Protein AF-A0A445HR52-F1 (afdb_monomer)

Structure (mmCIF, N/CA/C/O backbone):
data_AF-A0A445HR52-F1
#
_entry.id   AF-A0A445HR52-F1
#
loop_
_atom_site.group_PDB
_atom_site.id
_atom_site.type_symbol
_atom_site.label_atom_id
_atom_site.label_alt_id
_atom_site.label_comp_id
_atom_site.label_asym_id
_atom_site.label_entity_id
_atom_site.label_seq_id
_atom_site.pdbx_PDB_ins_code
_atom_site.Cartn_x
_atom_site.Cartn_y
_atom_site.Cartn_z
_atom_site.occupancy
_atom_site.B_iso_or_equiv
_atom_site.auth_seq_id
_atom_site.auth_comp_id
_atom_site.auth_asym_id
_atom_site.auth_atom_id
_atom_site.pdbx_PDB_model_num
ATOM 1 N N . MET A 1 1 ? -10.459 2.750 -1.504 1.00 90.31 1 MET A N 1
ATOM 2 C CA . MET A 1 1 ? -9.236 3.570 -1.339 1.00 90.31 1 MET A CA 1
ATOM 3 C C . MET A 1 1 ? -9.071 4.484 -2.545 1.00 90.31 1 MET A C 1
ATOM 5 O O . MET A 1 1 ? -9.441 4.071 -3.641 1.00 90.31 1 MET A O 1
ATOM 9 N N . THR A 1 2 ? -8.551 5.699 -2.363 1.00 93.69 2 THR A N 1
ATOM 10 C CA . THR A 1 2 ? -8.278 6.631 -3.473 1.00 93.69 2 THR A CA 1
ATOM 11 C C . THR A 1 2 ? -6.877 7.228 -3.376 1.00 93.69 2 THR A C 1
ATOM 13 O O . THR A 1 2 ? -6.380 7.451 -2.273 1.00 93.69 2 THR A O 1
ATOM 16 N N . ILE A 1 3 ? -6.266 7.528 -4.521 1.00 93.06 3 ILE A N 1
ATOM 17 C CA . ILE A 1 3 ? -4.991 8.251 -4.631 1.00 93.06 3 ILE A CA 1
ATOM 18 C C . ILE A 1 3 ? -5.232 9.469 -5.513 1.00 93.06 3 ILE A C 1
ATOM 20 O O . ILE A 1 3 ? -5.566 9.332 -6.689 1.00 93.06 3 ILE A O 1
ATOM 24 N N . GLY A 1 4 ? -5.143 10.671 -4.944 1.00 87.88 4 GLY A N 1
ATOM 25 C CA . GLY A 1 4 ? -5.610 11.876 -5.631 1.00 87.88 4 GLY A CA 1
ATOM 26 C C . GLY A 1 4 ? -7.066 11.721 -6.097 1.00 87.88 4 GLY A C 1
ATOM 27 O O . GLY A 1 4 ? -7.970 11.552 -5.278 1.00 87.88 4 GLY A O 1
ATOM 28 N N . ARG A 1 5 ? -7.294 11.757 -7.417 1.00 87.12 5 ARG A N 1
ATOM 29 C CA . ARG A 1 5 ? -8.619 11.551 -8.044 1.00 87.12 5 ARG A CA 1
ATOM 30 C C . ARG A 1 5 ? -8.875 10.106 -8.485 1.00 87.12 5 ARG A C 1
ATOM 32 O O . ARG A 1 5 ? -9.992 9.789 -8.886 1.00 87.12 5 ARG A O 1
ATOM 39 N N . LEU A 1 6 ? -7.862 9.244 -8.425 1.00 90.50 6 LEU A N 1
ATOM 40 C CA . LEU A 1 6 ? -7.953 7.858 -8.856 1.00 90.50 6 LEU A CA 1
ATOM 41 C C . LEU A 1 6 ? -8.636 7.011 -7.780 1.00 90.50 6 LEU A C 1
ATOM 43 O O . LEU A 1 6 ? -8.176 6.943 -6.637 1.00 90.50 6 LEU A O 1
ATOM 47 N N . SER A 1 7 ? -9.724 6.337 -8.153 1.00 91.25 7 SER A N 1
ATOM 48 C CA . SER A 1 7 ? -10.346 5.315 -7.315 1.00 91.25 7 SER A CA 1
ATOM 49 C C . SER A 1 7 ? -9.648 3.981 -7.535 1.00 91.25 7 SER A C 1
ATOM 51 O O . SER A 1 7 ? -9.816 3.364 -8.579 1.00 91.25 7 SER A O 1
ATOM 53 N N . VAL A 1 8 ? -8.897 3.533 -6.531 1.00 89.12 8 VAL A N 1
ATOM 54 C CA . VAL A 1 8 ? -8.112 2.290 -6.589 1.00 89.12 8 VAL A CA 1
ATOM 55 C C . VAL A 1 8 ? -8.937 1.074 -6.147 1.00 89.12 8 VAL A C 1
ATOM 57 O O . VAL A 1 8 ? -8.639 -0.058 -6.496 1.00 89.12 8 VAL A O 1
ATOM 60 N N . GLY A 1 9 ? -10.004 1.289 -5.371 1.00 87.25 9 GLY A N 1
ATOM 61 C CA . GLY A 1 9 ? -10.816 0.190 -4.846 1.00 87.25 9 GLY A CA 1
ATOM 62 C C . GLY A 1 9 ? -10.118 -0.511 -3.679 1.00 87.25 9 GLY A C 1
ATOM 63 O O . GLY A 1 9 ? -10.215 -0.008 -2.550 1.00 87.25 9 GLY A O 1
ATOM 64 N N . LYS A 1 10 ? -9.436 -1.632 -3.955 1.00 88.00 10 LYS A N 1
ATOM 65 C CA . LYS A 1 10 ? -8.789 -2.527 -2.974 1.00 88.00 10 LYS A CA 1
ATOM 66 C C . LYS A 1 10 ? -7.254 -2.442 -3.036 1.00 88.00 10 LYS A C 1
ATOM 68 O O . LYS A 1 10 ? -6.684 -1.835 -3.936 1.00 88.00 10 LYS A O 1
ATOM 73 N N . ALA A 1 11 ? -6.595 -3.039 -2.047 1.00 91.12 11 ALA A N 1
ATOM 74 C CA . ALA A 1 11 ? -5.143 -3.194 -1.973 1.00 91.12 11 ALA A CA 1
ATOM 75 C C . ALA A 1 11 ? -4.796 -4.519 -1.291 1.00 91.12 11 ALA A C 1
ATOM 77 O O . ALA A 1 11 ? -5.555 -4.987 -0.438 1.00 91.12 11 ALA A O 1
ATOM 78 N N . PHE A 1 12 ? -3.648 -5.095 -1.634 1.00 90.69 12 PHE A N 1
ATOM 79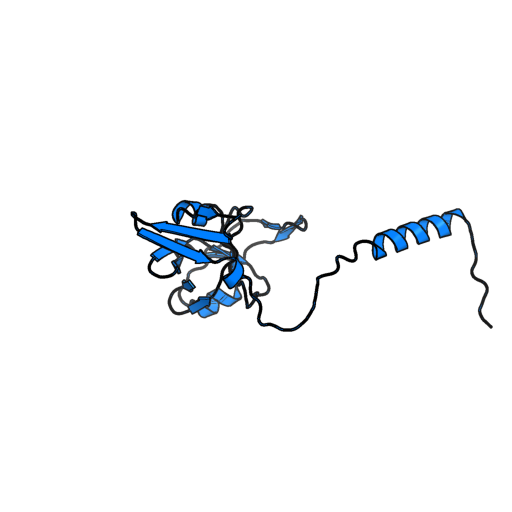 C CA . PHE A 1 12 ? -3.123 -6.292 -0.999 1.00 90.69 12 PHE A CA 1
ATOM 80 C C . PHE A 1 12 ? -2.303 -5.885 0.219 1.00 90.69 12 PHE A C 1
ATOM 82 O O . PHE A 1 12 ? -1.274 -5.230 0.081 1.00 90.69 12 PHE A O 1
ATOM 89 N N . LEU A 1 13 ? -2.756 -6.249 1.416 1.00 92.25 13 LEU A N 1
ATOM 90 C CA . LEU A 1 13 ? -1.992 -6.022 2.640 1.00 92.25 13 LEU A CA 1
ATOM 91 C C . LEU A 1 13 ? -1.099 -7.229 2.892 1.00 92.25 13 LEU A C 1
ATOM 93 O O . LEU A 1 13 ? -1.576 -8.284 3.311 1.00 92.25 13 LEU A O 1
ATOM 97 N N . ASP A 1 14 ? 0.195 -7.067 2.639 1.00 92.25 14 ASP A N 1
ATOM 98 C CA . ASP A 1 14 ? 1.161 -8.149 2.759 1.00 92.25 14 ASP A CA 1
ATOM 99 C C . ASP A 1 14 ? 2.024 -7.967 4.009 1.00 92.25 14 ASP A C 1
ATOM 101 O O . ASP A 1 14 ? 2.902 -7.103 4.090 1.00 92.25 14 ASP A O 1
ATOM 105 N N . LEU A 1 15 ? 1.770 -8.812 5.013 1.00 91.81 15 LEU A N 1
ATOM 106 C CA . LEU A 1 15 ? 2.583 -8.843 6.222 1.00 91.81 15 LEU A CA 1
ATOM 107 C C . LEU A 1 15 ? 4.002 -9.329 5.939 1.00 91.81 15 LEU A C 1
ATOM 109 O O . LEU A 1 15 ? 4.857 -9.075 6.767 1.00 91.81 15 LEU A O 1
ATOM 113 N N . GLY A 1 16 ? 4.277 -10.030 4.842 1.00 90.38 16 GLY A N 1
ATOM 114 C CA . GLY A 1 16 ? 5.614 -10.425 4.404 1.00 90.38 16 GLY A CA 1
ATOM 115 C C . GLY A 1 16 ? 6.384 -9.300 3.712 1.00 90.38 16 GLY A C 1
ATOM 116 O O . GLY A 1 16 ? 7.612 -9.265 3.818 1.00 90.38 16 GLY A O 1
ATOM 117 N N . ALA A 1 17 ? 5.685 -8.352 3.086 1.00 89.81 17 ALA A N 1
ATOM 118 C CA . ALA A 1 17 ? 6.300 -7.263 2.341 1.00 89.81 17 ALA A CA 1
ATOM 119 C C . ALA A 1 17 ? 7.017 -6.257 3.253 1.00 89.81 17 ALA A C 1
ATOM 121 O O . ALA A 1 17 ? 6.584 -5.936 4.366 1.00 89.81 17 ALA A O 1
ATOM 122 N N . SER A 1 18 ? 8.140 -5.749 2.750 1.00 88.81 18 SER A N 1
ATOM 123 C CA . SER A 1 18 ? 8.953 -4.709 3.389 1.00 88.81 18 SER A CA 1
ATOM 124 C C . SER A 1 18 ? 8.879 -3.354 2.682 1.00 88.81 18 SER A C 1
ATOM 126 O O . SER A 1 18 ? 9.551 -2.425 3.115 1.00 88.81 18 SER A O 1
ATOM 128 N N . ILE A 1 19 ? 8.162 -3.280 1.559 1.00 91.94 19 ILE A N 1
ATOM 129 C CA . ILE A 1 19 ? 8.008 -2.090 0.719 1.00 91.94 19 ILE A CA 1
ATOM 130 C C . ILE A 1 19 ? 6.605 -2.072 0.116 1.00 91.94 19 ILE A C 1
ATOM 132 O O . ILE A 1 19 ? 6.059 -3.132 -0.198 1.00 91.94 19 ILE A O 1
ATOM 136 N N . ASN A 1 20 ? 6.033 -0.882 -0.068 1.00 94.88 20 ASN A N 1
ATOM 137 C CA . ASN A 1 20 ? 4.795 -0.730 -0.831 1.00 94.88 20 ASN A CA 1
ATOM 138 C C . ASN A 1 20 ? 5.115 -0.772 -2.328 1.00 94.88 20 ASN A C 1
ATOM 140 O O . ASN A 1 20 ? 6.111 -0.187 -2.765 1.00 94.88 20 ASN A O 1
ATOM 144 N N . LEU A 1 21 ? 4.269 -1.431 -3.118 1.00 94.06 21 LEU A N 1
ATOM 145 C CA . LEU A 1 21 ? 4.446 -1.566 -4.564 1.00 94.06 21 LEU A CA 1
ATOM 146 C C . LEU A 1 21 ? 3.288 -0.922 -5.321 1.00 94.06 21 LEU A C 1
ATOM 148 O O . LEU A 1 21 ? 2.123 -1.085 -4.950 1.00 94.06 21 LEU A O 1
ATOM 152 N N . MET A 1 22 ? 3.633 -0.236 -6.410 1.00 93.38 22 MET A N 1
ATOM 153 C CA . MET A 1 22 ? 2.688 0.363 -7.349 1.00 93.38 22 MET A CA 1
ATOM 154 C C . MET A 1 22 ? 3.033 -0.037 -8.795 1.00 93.38 22 MET A C 1
ATOM 156 O O . MET A 1 22 ? 4.196 0.081 -9.193 1.00 93.38 22 MET A O 1
ATOM 160 N N . PRO A 1 23 ? 2.057 -0.480 -9.606 1.00 93.00 23 PRO A N 1
ATOM 161 C CA . PRO A 1 23 ? 2.244 -0.694 -11.033 1.00 93.00 23 PRO A CA 1
ATOM 162 C C . PRO A 1 23 ? 2.579 0.609 -11.760 1.00 93.00 23 PRO A C 1
ATOM 164 O O . PRO A 1 23 ? 1.981 1.660 -11.511 1.00 93.00 23 PRO A O 1
ATOM 167 N N . LEU A 1 24 ? 3.481 0.532 -12.736 1.00 91.88 24 LEU A N 1
ATOM 168 C CA . LEU A 1 24 ? 3.846 1.665 -13.586 1.00 91.88 24 LEU A CA 1
ATOM 169 C C . LEU A 1 24 ? 2.644 2.233 -14.366 1.00 91.88 24 LEU A C 1
ATOM 171 O O . LEU A 1 24 ? 2.595 3.436 -14.633 1.00 91.88 24 LEU A O 1
ATOM 175 N N . SER A 1 25 ? 1.654 1.400 -14.707 1.00 88.94 25 SER A N 1
ATOM 176 C CA . SER A 1 25 ? 0.414 1.822 -15.376 1.00 88.94 25 SER A CA 1
ATOM 177 C C . SER A 1 25 ? -0.370 2.863 -14.568 1.00 88.94 25 SER A C 1
ATOM 179 O O . SER A 1 25 ? -0.933 3.791 -15.155 1.00 88.94 25 SER A O 1
ATOM 181 N N . MET A 1 26 ? -0.361 2.763 -13.235 1.00 90.25 26 MET A N 1
ATOM 182 C CA . MET A 1 26 ? -1.115 3.650 -12.348 1.00 90.25 26 MET A CA 1
ATOM 183 C C . MET A 1 26 ? -0.515 5.051 -12.253 1.00 90.25 26 MET A C 1
ATOM 185 O O . MET A 1 26 ? -1.261 6.020 -12.119 1.00 90.25 26 MET A O 1
ATOM 189 N N . ILE A 1 27 ? 0.807 5.195 -12.391 1.00 90.50 27 ILE A N 1
ATOM 190 C CA . ILE A 1 27 ? 1.479 6.507 -12.386 1.00 90.50 27 ILE A CA 1
ATOM 191 C C . ILE A 1 27 ? 0.861 7.431 -13.434 1.00 90.50 27 ILE A C 1
ATOM 193 O O . ILE A 1 27 ? 0.545 8.584 -13.142 1.00 90.50 27 ILE A O 1
ATOM 197 N N . LYS A 1 28 ? 0.604 6.906 -14.638 1.00 84.56 28 LYS A N 1
ATOM 198 C CA . LYS A 1 28 ? -0.011 7.673 -15.731 1.00 84.56 28 LYS A CA 1
ATOM 199 C C . LYS A 1 28 ? -1.408 8.187 -15.375 1.00 84.56 28 LYS A C 1
ATOM 201 O O . LYS A 1 28 ? -1.823 9.214 -15.899 1.00 84.56 28 LYS A O 1
ATOM 206 N N . GLN A 1 29 ? -2.128 7.473 -14.510 1.00 87.94 29 GLN A N 1
ATOM 207 C CA . GLN A 1 29 ? -3.481 7.827 -14.080 1.00 87.94 29 GLN A CA 1
ATOM 208 C C . GLN A 1 29 ? -3.479 8.820 -12.910 1.00 87.94 29 GLN A C 1
ATOM 210 O O . GLN A 1 29 ? -4.379 9.653 -12.812 1.00 87.94 29 GLN A O 1
ATOM 215 N N . ILE A 1 30 ? -2.480 8.737 -12.025 1.00 87.62 30 ILE A N 1
ATOM 216 C CA . ILE A 1 30 ? -2.331 9.636 -10.872 1.00 87.62 30 ILE A CA 1
ATOM 217 C C . ILE A 1 30 ? -1.895 11.040 -11.328 1.00 87.62 30 ILE A C 1
ATOM 219 O O . ILE A 1 30 ? -2.370 12.030 -10.769 1.00 87.62 30 ILE A O 1
ATOM 223 N N . GLY A 1 31 ? -1.067 11.144 -12.374 1.00 79.38 31 GLY A N 1
ATOM 224 C CA . GLY A 1 31 ? -0.659 12.421 -12.968 1.00 79.38 31 GLY A CA 1
ATOM 225 C C . GLY A 1 31 ? 0.694 12.920 -12.453 1.00 79.38 31 GLY A C 1
ATOM 226 O O . GLY A 1 31 ? 1.683 12.210 -12.590 1.00 79.38 31 GLY A O 1
ATOM 227 N N . GLU A 1 32 ? 0.743 14.150 -11.926 1.00 79.88 32 GLU A N 1
ATOM 228 C CA . GLU A 1 32 ? 1.947 14.916 -11.529 1.00 79.88 32 GLU A CA 1
ATOM 229 C C . GLU A 1 32 ? 2.715 14.315 -10.330 1.00 79.88 32 GLU A C 1
ATOM 231 O O . GLU A 1 32 ? 2.900 14.958 -9.300 1.00 79.88 32 GLU A O 1
ATOM 236 N N . VAL A 1 33 ? 3.166 13.069 -10.446 1.00 90.38 33 VAL A N 1
ATOM 237 C CA . VAL A 1 33 ? 4.060 12.428 -9.481 1.00 90.38 33 VAL A CA 1
ATOM 238 C C . VAL A 1 33 ? 5.444 12.256 -10.091 1.00 90.38 33 VAL A C 1
ATOM 240 O O . VAL A 1 33 ? 5.603 11.734 -11.196 1.00 90.38 33 VAL A O 1
ATOM 243 N N . GLU A 1 34 ? 6.462 12.711 -9.370 1.00 94.12 34 GLU A N 1
ATOM 244 C CA . GLU A 1 34 ? 7.850 12.505 -9.761 1.00 94.12 34 GLU A CA 1
ATOM 245 C C . GLU A 1 34 ? 8.277 11.087 -9.377 1.00 94.12 34 GLU A C 1
ATOM 247 O O . GLU A 1 34 ? 8.229 10.709 -8.206 1.00 94.12 34 GLU A O 1
ATOM 252 N N . ILE A 1 35 ? 8.719 10.303 -10.363 1.00 95.81 35 ILE A N 1
ATOM 253 C CA . ILE A 1 35 ? 9.368 9.022 -10.092 1.00 95.81 35 ILE A CA 1
ATOM 254 C C . ILE A 1 35 ? 10.871 9.258 -9.960 1.00 95.81 35 ILE A C 1
ATOM 256 O O . ILE A 1 35 ? 11.559 9.538 -10.944 1.00 95.81 35 ILE A O 1
ATOM 260 N N . LYS A 1 36 ? 11.388 9.101 -8.745 1.00 96.94 36 LYS A N 1
ATOM 261 C CA . LYS A 1 36 ? 12.813 9.212 -8.441 1.00 96.94 36 LYS A CA 1
ATOM 262 C C . LYS A 1 36 ? 13.542 7.930 -8.854 1.00 96.94 36 LYS A C 1
ATOM 264 O O . LYS A 1 36 ? 13.126 6.841 -8.444 1.00 96.94 36 LYS A O 1
ATOM 269 N N . PRO A 1 37 ? 14.633 8.014 -9.636 1.00 96.50 37 PRO A N 1
ATOM 270 C CA . PRO A 1 37 ? 15.442 6.847 -9.966 1.00 96.50 37 PRO A CA 1
ATOM 271 C C . PRO A 1 37 ? 15.963 6.144 -8.709 1.00 96.50 37 PRO A C 1
ATOM 273 O O . PRO A 1 37 ? 16.326 6.791 -7.727 1.00 96.50 37 PRO A O 1
ATOM 276 N N . THR A 1 38 ? 16.052 4.816 -8.751 1.00 96.12 38 THR A N 1
ATOM 277 C CA . THR A 1 38 ? 16.600 4.010 -7.655 1.00 96.12 38 THR A CA 1
ATOM 278 C C . THR A 1 38 ? 17.554 2.946 -8.182 1.00 96.12 38 THR A C 1
ATOM 280 O O . THR A 1 38 ? 17.381 2.435 -9.284 1.00 96.12 38 THR A O 1
ATOM 283 N N . MET A 1 39 ? 18.560 2.593 -7.381 1.00 96.19 39 MET A N 1
ATOM 284 C CA . MET A 1 39 ? 19.477 1.478 -7.663 1.00 96.19 39 MET A CA 1
ATOM 285 C C . MET A 1 39 ? 19.010 0.161 -7.026 1.00 96.19 39 MET A C 1
ATOM 287 O O . MET A 1 39 ? 19.757 -0.815 -6.977 1.00 96.19 39 MET A O 1
ATOM 291 N N . MET A 1 40 ? 17.790 0.137 -6.492 1.00 94.62 40 MET A N 1
ATOM 292 C CA . MET A 1 40 ? 17.217 -1.035 -5.846 1.00 94.62 40 MET A CA 1
ATOM 293 C C . MET A 1 40 ? 17.082 -2.211 -6.827 1.00 94.62 40 MET A C 1
ATOM 295 O O . MET A 1 40 ? 16.785 -2.046 -8.011 1.00 94.62 40 MET A O 1
ATOM 299 N N . ALA A 1 41 ? 17.265 -3.420 -6.309 1.00 94.81 41 ALA A N 1
ATOM 300 C CA . ALA A 1 41 ? 16.928 -4.662 -6.987 1.00 94.81 41 ALA A CA 1
ATOM 301 C C . ALA A 1 41 ? 16.074 -5.498 -6.034 1.00 94.81 41 ALA A C 1
ATOM 303 O O . ALA A 1 41 ? 16.413 -5.648 -4.859 1.00 94.81 41 ALA A O 1
ATOM 304 N N . LEU A 1 42 ? 14.957 -6.015 -6.531 1.00 92.31 42 LEU A N 1
ATOM 305 C CA . LEU A 1 42 ? 13.991 -6.769 -5.747 1.00 92.31 42 LEU A CA 1
ATOM 306 C C . LEU A 1 42 ? 14.047 -8.232 -6.134 1.00 92.31 42 LEU A C 1
ATOM 308 O O . LEU A 1 42 ? 13.896 -8.568 -7.305 1.00 92.31 42 LEU A O 1
ATOM 312 N N . GLN A 1 43 ? 14.223 -9.100 -5.144 1.00 91.75 43 GLN A N 1
ATOM 313 C CA . GLN A 1 43 ? 14.043 -10.529 -5.329 1.00 91.75 43 GLN A CA 1
ATOM 314 C C . GLN A 1 43 ? 12.598 -10.899 -4.994 1.00 91.75 43 GLN A C 1
ATOM 316 O O . GLN A 1 43 ? 12.157 -10.749 -3.857 1.00 91.75 43 GLN A O 1
ATOM 321 N N . LEU A 1 44 ? 11.863 -11.381 -5.991 1.00 88.19 44 LEU A N 1
ATOM 322 C CA . LEU A 1 44 ? 10.487 -11.839 -5.827 1.00 88.19 44 LEU A CA 1
ATOM 323 C C . LEU A 1 44 ? 10.439 -13.236 -5.189 1.00 88.19 44 LEU A C 1
ATOM 325 O O . LEU A 1 44 ? 11.442 -13.948 -5.126 1.00 88.19 44 LEU A O 1
ATOM 329 N N . ALA A 1 45 ? 9.250 -13.675 -4.766 1.00 86.12 45 ALA A N 1
ATOM 330 C CA . ALA A 1 45 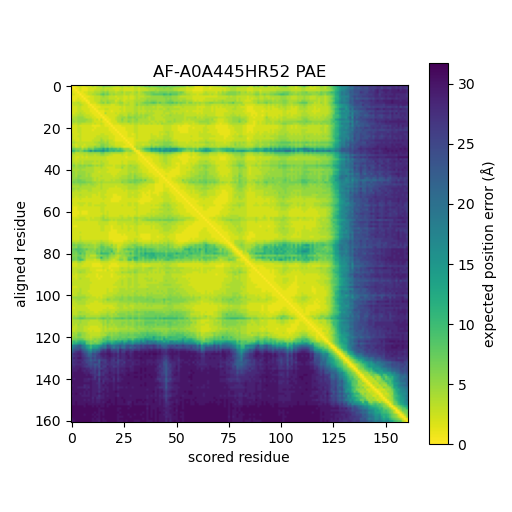? 9.052 -14.992 -4.149 1.00 86.12 45 ALA A CA 1
ATOM 331 C C . ALA A 1 45 ? 9.457 -16.166 -5.067 1.00 86.12 45 ALA A C 1
ATOM 333 O O . ALA A 1 45 ? 9.936 -17.196 -4.596 1.00 86.12 45 ALA A O 1
ATOM 334 N N . ASN A 1 46 ? 9.348 -15.989 -6.389 1.00 88.50 46 ASN A N 1
ATOM 335 C CA . ASN A 1 46 ? 9.840 -16.941 -7.394 1.00 88.50 46 ASN A CA 1
ATOM 336 C C . ASN A 1 46 ? 11.366 -16.850 -7.628 1.00 88.50 46 ASN A C 1
ATOM 338 O O . ASN A 1 46 ? 11.880 -17.422 -8.586 1.00 88.50 46 ASN A O 1
ATOM 342 N N . ARG A 1 47 ? 12.085 -16.112 -6.771 1.00 90.56 47 ARG A N 1
ATOM 343 C CA . ARG A 1 47 ? 13.534 -15.861 -6.796 1.00 90.56 47 ARG A CA 1
ATOM 344 C C . ARG A 1 47 ? 14.035 -15.054 -7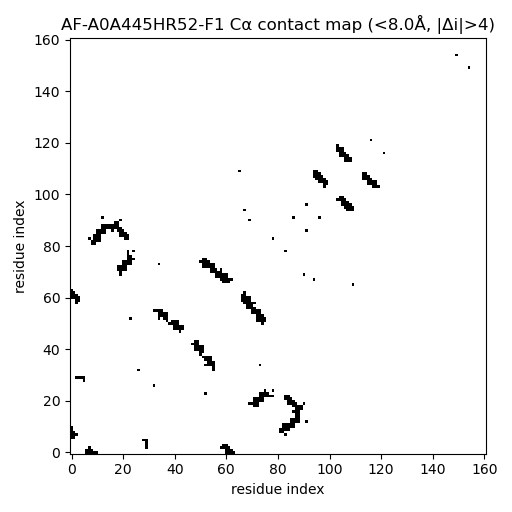.995 1.00 90.56 47 ARG A C 1
ATOM 346 O O . ARG A 1 47 ? 15.245 -14.851 -8.106 1.00 90.56 47 ARG A O 1
ATOM 353 N N . THR A 1 48 ? 13.143 -14.564 -8.858 1.00 91.00 48 THR A N 1
ATOM 354 C CA . THR A 1 48 ? 13.526 -13.654 -9.944 1.00 91.00 48 THR A CA 1
ATOM 355 C C . THR A 1 48 ? 13.913 -12.293 -9.387 1.00 91.00 48 THR A C 1
ATOM 357 O O . THR A 1 48 ? 13.335 -11.830 -8.404 1.00 91.00 48 THR A O 1
ATOM 360 N N . ILE A 1 49 ? 14.908 -11.665 -10.012 1.00 93.69 49 ILE A N 1
ATOM 361 C CA . ILE A 1 49 ? 15.339 -10.312 -9.670 1.00 93.69 49 ILE A CA 1
ATOM 362 C C . ILE A 1 49 ? 14.680 -9.338 -10.645 1.00 93.69 49 ILE A C 1
ATOM 364 O O . ILE A 1 49 ? 14.748 -9.525 -11.862 1.00 93.69 49 ILE A O 1
ATOM 368 N N . LYS A 1 50 ? 14.038 -8.303 -10.110 1.00 93.12 50 LYS A N 1
ATOM 369 C CA . LYS A 1 50 ? 13.424 -7.212 -10.865 1.00 93.12 50 LYS A CA 1
ATOM 370 C C . LYS A 1 50 ? 14.023 -5.884 -10.431 1.00 93.12 50 LYS A C 1
ATOM 372 O O . LYS A 1 50 ? 14.293 -5.666 -9.252 1.00 93.12 50 LYS A O 1
ATOM 377 N N . HIS A 1 51 ? 14.205 -4.997 -11.397 1.00 95.31 51 HIS A N 1
ATOM 378 C CA . HIS A 1 51 ? 14.618 -3.625 -11.148 1.00 95.31 51 HIS A CA 1
ATOM 379 C C . HIS A 1 51 ? 13.377 -2.735 -11.202 1.00 95.31 51 HIS A C 1
ATOM 381 O O . HIS A 1 51 ? 12.696 -2.732 -12.231 1.00 95.31 51 HIS A O 1
ATOM 387 N N . PRO A 1 52 ? 13.045 -2.026 -10.112 1.00 95.94 52 PRO A N 1
ATOM 388 C CA . PRO A 1 52 ? 11.981 -1.038 -10.133 1.00 95.94 52 PRO A CA 1
ATOM 389 C C . PRO A 1 52 ? 12.263 0.073 -11.141 1.00 95.94 52 PRO A C 1
ATOM 391 O O . PRO A 1 52 ? 13.416 0.397 -11.421 1.00 95.94 52 PRO A O 1
ATOM 394 N N . TYR A 1 53 ? 11.199 0.703 -11.627 1.00 95.38 53 TYR A N 1
ATOM 395 C CA . TYR A 1 53 ? 11.300 1.913 -12.436 1.00 95.38 53 TYR A CA 1
ATOM 396 C C . TYR A 1 53 ? 11.798 3.101 -11.596 1.00 95.38 53 TYR A C 1
ATOM 398 O O . TYR A 1 53 ? 12.530 3.960 -12.081 1.00 95.38 53 TYR A O 1
ATOM 406 N N . GLY A 1 54 ? 11.422 3.136 -10.317 1.00 96.81 54 GLY A N 1
ATOM 407 C CA . GLY A 1 54 ? 11.836 4.165 -9.374 1.00 96.81 54 GLY A CA 1
ATOM 408 C C . GLY A 1 54 ? 11.003 4.144 -8.101 1.00 96.81 54 GLY A C 1
ATOM 409 O O . GLY A 1 54 ? 10.301 3.172 -7.820 1.00 96.81 54 GLY A O 1
ATOM 410 N N . ILE A 1 55 ? 11.090 5.224 -7.335 1.00 96.88 55 ILE A N 1
ATOM 411 C CA . ILE A 1 55 ? 10.338 5.445 -6.100 1.00 96.88 55 ILE A CA 1
ATOM 412 C C . ILE A 1 55 ? 9.503 6.711 -6.272 1.00 96.88 55 ILE A C 1
ATOM 414 O O . ILE A 1 55 ? 10.001 7.712 -6.782 1.00 96.88 55 ILE A O 1
ATOM 418 N N . VAL A 1 56 ? 8.247 6.669 -5.846 1.00 96.00 56 VAL A N 1
ATOM 419 C CA . VAL A 1 56 ? 7.418 7.864 -5.676 1.00 96.00 56 VAL A CA 1
ATOM 420 C C . VAL A 1 56 ? 7.200 8.053 -4.188 1.00 96.00 56 VAL A C 1
ATOM 422 O O . VAL A 1 56 ? 6.697 7.150 -3.522 1.00 96.00 56 VA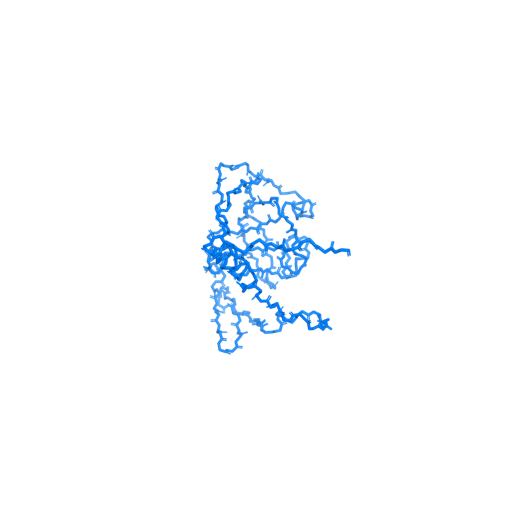L A O 1
ATOM 425 N N . GLU A 1 57 ? 7.608 9.207 -3.681 1.00 95.19 57 GLU A N 1
ATOM 426 C CA . GLU A 1 57 ? 7.550 9.539 -2.258 1.00 95.19 57 GLU A CA 1
ATOM 427 C C . GLU A 1 57 ? 6.299 10.367 -1.936 1.00 95.19 57 GLU A C 1
ATOM 429 O O . GLU A 1 57 ? 5.759 11.056 -2.806 1.00 95.19 57 GLU A O 1
ATOM 434 N N . ASP A 1 58 ? 5.847 10.295 -0.683 1.00 93.38 58 ASP A N 1
ATOM 435 C CA . ASP A 1 58 ? 4.783 11.134 -0.114 1.00 93.38 58 ASP A CA 1
ATOM 436 C C . ASP A 1 58 ? 3.440 11.094 -0.874 1.00 93.38 58 ASP A C 1
ATOM 438 O O . ASP A 1 58 ? 2.666 12.060 -0.887 1.00 93.38 58 ASP A O 1
ATOM 442 N N . VAL A 1 59 ? 3.098 9.952 -1.479 1.00 93.50 59 VAL A N 1
ATOM 443 C CA . VAL A 1 59 ? 1.807 9.784 -2.155 1.00 93.50 59 VAL A CA 1
ATOM 444 C C . VAL A 1 59 ? 0.690 9.766 -1.117 1.00 93.50 59 VAL A C 1
ATOM 446 O O . VAL A 1 59 ? 0.614 8.869 -0.277 1.00 93.50 59 VAL A O 1
ATOM 449 N N . LEU A 1 60 ? -0.225 10.735 -1.197 1.00 94.12 60 LEU A N 1
ATOM 450 C CA . LEU A 1 60 ? -1.388 10.788 -0.316 1.00 94.12 60 LEU A CA 1
ATOM 451 C C . LEU A 1 60 ? -2.430 9.741 -0.716 1.00 94.12 60 LEU A C 1
ATOM 453 O O . LEU A 1 60 ? -3.155 9.885 -1.707 1.00 94.12 60 LEU A O 1
ATOM 457 N N . VAL A 1 61 ? -2.542 8.711 0.115 1.00 93.88 61 VAL A N 1
ATOM 458 C CA . VAL A 1 61 ? -3.521 7.638 -0.025 1.00 93.88 61 VAL A CA 1
ATOM 459 C C . VAL A 1 61 ? -4.644 7.836 0.979 1.00 93.88 61 VAL A C 1
ATOM 461 O O . VAL A 1 61 ? -4.427 7.877 2.192 1.00 93.88 61 VAL A O 1
ATOM 464 N N . LYS A 1 62 ? -5.871 7.935 0.468 1.00 94.38 62 LYS A N 1
ATOM 465 C CA . LYS A 1 62 ? -7.080 8.016 1.283 1.00 94.38 62 LYS A CA 1
ATOM 466 C C . LYS A 1 62 ? -7.676 6.629 1.490 1.00 94.38 62 LYS A C 1
ATOM 468 O O . LYS A 1 62 ? -8.141 5.979 0.543 1.00 94.38 62 LYS A O 1
ATOM 473 N N . VAL A 1 63 ? -7.717 6.204 2.745 1.00 92.62 63 VAL A N 1
ATOM 474 C CA . VAL A 1 63 ? -8.409 4.996 3.193 1.00 92.62 63 VAL A CA 1
ATOM 475 C C . VAL A 1 63 ? -9.596 5.445 4.032 1.00 92.62 63 VAL A C 1
ATOM 477 O O . VAL A 1 63 ? -9.429 5.917 5.154 1.00 92.62 63 VAL A O 1
ATOM 480 N N . ASP A 1 64 ? -10.789 5.343 3.441 1.00 90.88 64 ASP A N 1
ATOM 481 C CA . ASP A 1 64 ? -12.026 5.897 4.000 1.00 90.88 64 ASP A CA 1
ATOM 482 C C . ASP A 1 64 ? -11.887 7.385 4.334 1.00 90.88 64 ASP A C 1
ATOM 484 O O . ASP A 1 64 ? -11.725 8.183 3.415 1.00 90.88 64 ASP A O 1
ATOM 488 N N . LYS A 1 65 ? -11.913 7.785 5.607 1.00 91.31 65 LYS A N 1
ATOM 489 C CA . LYS A 1 65 ? -11.718 9.178 6.028 1.00 91.31 65 LYS A CA 1
ATOM 490 C C . LYS A 1 65 ? -10.261 9.567 6.289 1.00 91.31 65 LYS A C 1
ATOM 492 O O . LYS A 1 65 ? -9.977 10.758 6.390 1.00 91.31 65 LYS A O 1
ATOM 497 N N . PHE A 1 66 ? -9.345 8.606 6.386 1.00 94.19 66 PHE A N 1
ATOM 498 C CA . PHE A 1 66 ? -7.955 8.864 6.761 1.00 94.19 66 PHE A CA 1
ATOM 499 C C . PHE A 1 66 ? -7.059 9.062 5.543 1.00 94.19 66 PHE A C 1
ATOM 501 O O . PHE A 1 66 ? -7.237 8.409 4.517 1.00 94.19 66 PHE A O 1
ATOM 508 N N . LEU A 1 67 ? -6.075 9.949 5.681 1.00 94.50 67 LEU A N 1
ATOM 509 C CA . LEU A 1 67 ? -5.042 10.213 4.683 1.00 94.50 67 LEU A CA 1
ATOM 510 C C . LEU A 1 67 ? -3.690 9.768 5.231 1.00 94.50 67 LEU A C 1
ATOM 512 O O . LEU A 1 67 ? -3.318 10.147 6.342 1.00 94.50 67 LEU A O 1
ATOM 516 N N . PHE A 1 68 ? -2.962 8.997 4.433 1.00 94.81 68 PHE A N 1
ATOM 517 C CA . PHE A 1 68 ? -1.624 8.522 4.754 1.00 94.81 68 PHE A CA 1
ATOM 518 C C . PHE A 1 68 ? -0.657 8.959 3.652 1.00 94.81 68 PHE A C 1
ATOM 520 O O . PHE A 1 68 ? -0.948 8.689 2.486 1.00 94.81 68 PHE A O 1
ATOM 527 N N . PRO A 1 69 ? 0.468 9.612 3.984 1.00 94.44 69 PRO A N 1
ATOM 528 C CA . PRO A 1 69 ? 1.590 9.697 3.060 1.00 94.44 69 PRO A CA 1
ATOM 529 C C . PRO A 1 69 ? 2.238 8.312 2.958 1.00 94.44 69 PRO A C 1
ATOM 531 O O . PRO A 1 69 ? 2.503 7.670 3.979 1.00 94.44 69 PRO A O 1
ATOM 534 N N . ILE A 1 70 ? 2.427 7.826 1.734 1.00 94.88 70 ILE A N 1
ATOM 535 C CA . ILE A 1 70 ? 3.005 6.511 1.461 1.00 94.88 70 ILE A CA 1
ATOM 536 C C . ILE A 1 70 ? 4.038 6.636 0.347 1.00 94.88 70 ILE A C 1
ATOM 538 O O . ILE A 1 70 ? 3.741 7.162 -0.725 1.00 94.88 70 ILE A O 1
ATOM 542 N N . ASP A 1 71 ? 5.215 6.069 0.585 1.00 95.31 71 ASP A N 1
ATOM 543 C CA . ASP A 1 71 ? 6.224 5.883 -0.449 1.00 95.31 71 ASP A CA 1
ATOM 544 C C . ASP A 1 71 ? 5.977 4.556 -1.167 1.00 95.31 71 ASP A C 1
ATOM 546 O O . ASP A 1 71 ? 5.813 3.508 -0.527 1.00 95.31 71 ASP A O 1
ATOM 550 N N . PHE A 1 72 ? 5.975 4.594 -2.498 1.00 95.75 72 PHE A N 1
ATOM 551 C CA . PHE A 1 72 ? 5.790 3.429 -3.353 1.00 95.75 72 PHE A CA 1
ATOM 552 C C . PHE A 1 72 ? 7.024 3.171 -4.203 1.00 95.75 72 PHE A C 1
ATOM 554 O O . PHE A 1 72 ? 7.536 4.059 -4.884 1.00 95.75 72 PHE A O 1
ATOM 561 N N . VAL A 1 73 ? 7.444 1.911 -4.245 1.00 96.06 73 VAL A N 1
ATOM 562 C CA . VAL A 1 73 ? 8.357 1.427 -5.274 1.00 96.06 73 VAL A CA 1
ATOM 563 C C . VAL A 1 73 ? 7.533 1.095 -6.518 1.00 96.06 73 VAL A C 1
ATOM 565 O O . VAL A 1 73 ? 6.615 0.273 -6.479 1.00 96.06 73 VAL A O 1
ATOM 568 N N . VAL A 1 74 ? 7.851 1.754 -7.631 1.00 95.44 74 VAL A N 1
ATOM 569 C CA . VAL A 1 74 ? 7.133 1.601 -8.899 1.00 95.44 74 VAL A CA 1
ATOM 570 C C . VAL A 1 74 ? 7.755 0.472 -9.706 1.00 95.44 74 VAL A C 1
ATOM 572 O O . VAL A 1 74 ? 8.954 0.498 -9.987 1.00 95.44 74 VAL A O 1
ATOM 575 N N . MET A 1 75 ? 6.950 -0.503 -10.122 1.00 93.12 75 MET A N 1
ATOM 576 C CA . MET A 1 75 ? 7.401 -1.631 -10.940 1.00 93.12 75 MET A CA 1
ATOM 577 C C . MET A 1 75 ? 6.607 -1.751 -12.236 1.00 93.12 75 MET A C 1
ATOM 579 O O . MET A 1 75 ? 5.405 -1.497 -12.271 1.00 93.12 75 MET A O 1
ATOM 583 N N . ASP A 1 76 ? 7.286 -2.188 -13.294 1.00 88.56 76 ASP A N 1
ATOM 584 C CA . ASP A 1 76 ? 6.634 -2.635 -14.522 1.00 88.56 76 ASP A CA 1
ATOM 585 C C . ASP A 1 76 ? 6.126 -4.070 -14.317 1.00 88.56 76 ASP A C 1
ATOM 587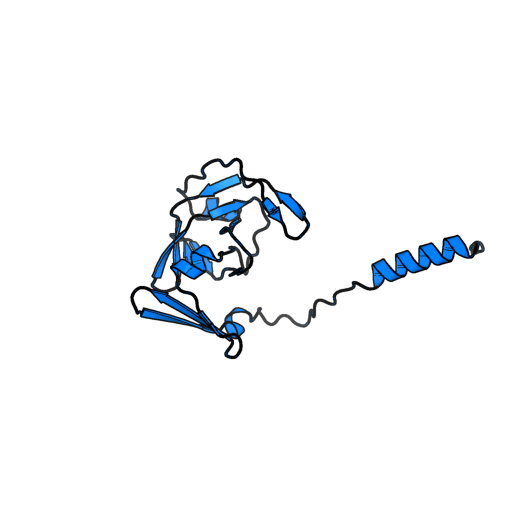 O O . ASP A 1 76 ? 6.884 -5.044 -14.386 1.00 88.56 76 ASP A O 1
ATOM 591 N N . MET A 1 77 ? 4.858 -4.172 -13.930 1.00 83.81 77 MET A N 1
ATOM 592 C CA . MET A 1 77 ? 4.142 -5.417 -13.678 1.00 83.81 77 MET A CA 1
ATOM 593 C C . MET A 1 77 ? 2.719 -5.296 -14.209 1.00 83.81 77 MET A C 1
ATOM 595 O O . MET A 1 77 ? 2.178 -4.189 -14.270 1.00 83.81 77 MET A O 1
ATOM 599 N N . ASP A 1 78 ? 2.123 -6.432 -14.565 1.00 81.88 78 ASP A N 1
ATOM 600 C CA . ASP A 1 78 ? 0.724 -6.470 -14.973 1.00 81.88 78 ASP A CA 1
ATOM 601 C C . ASP A 1 78 ? -0.159 -5.997 -13.815 1.00 81.88 78 ASP A C 1
ATOM 603 O O . ASP A 1 78 ? -0.007 -6.425 -12.668 1.00 81.88 78 ASP A O 1
ATOM 607 N N . GLU A 1 79 ? -1.062 -5.070 -14.116 1.00 77.25 79 GLU A N 1
ATOM 608 C CA . GLU A 1 79 ? -2.004 -4.542 -13.140 1.00 77.25 79 GLU A CA 1
ATOM 609 C C . GLU A 1 79 ? -3.106 -5.575 -12.896 1.00 77.25 79 GLU A C 1
ATOM 611 O O . GLU A 1 79 ? -3.872 -5.911 -13.801 1.00 77.25 79 GLU A O 1
ATOM 616 N N . ASP A 1 80 ? -3.199 -6.068 -11.661 1.00 79.19 80 ASP A N 1
ATOM 617 C CA . ASP A 1 80 ? -4.379 -6.797 -11.212 1.00 79.19 80 ASP A CA 1
ATOM 618 C C . ASP A 1 80 ? -5.509 -5.786 -10.990 1.00 79.19 80 ASP A C 1
ATOM 620 O O . ASP A 1 80 ? -5.445 -4.941 -10.095 1.00 79.19 80 ASP A O 1
ATOM 624 N N . SER A 1 81 ? -6.553 -5.866 -11.817 1.00 73.62 81 SER A N 1
ATOM 625 C CA . SER A 1 81 ? -7.690 -4.945 -11.753 1.00 73.62 81 SER A CA 1
ATOM 626 C C . SER A 1 81 ? -8.472 -5.025 -10.438 1.00 73.62 81 SER A C 1
ATOM 628 O O . SER A 1 81 ? -9.164 -4.073 -10.083 1.00 73.62 81 SER A O 1
ATOM 630 N N . GLU A 1 82 ? -8.399 -6.150 -9.722 1.00 75.25 82 GLU A N 1
ATOM 631 C CA . GLU A 1 82 ? -9.034 -6.312 -8.414 1.00 75.25 82 GLU A CA 1
ATOM 632 C C . GLU A 1 82 ? -8.144 -5.798 -7.284 1.00 75.25 82 GLU A C 1
ATOM 634 O O . GLU A 1 82 ? -8.665 -5.224 -6.324 1.00 75.25 82 GLU A O 1
ATOM 639 N N . VAL A 1 83 ? -6.826 -6.011 -7.366 1.00 79.12 83 VAL A N 1
ATOM 640 C CA . VAL A 1 83 ? -5.885 -5.677 -6.287 1.00 79.12 83 VAL A CA 1
ATOM 641 C C . VAL A 1 83 ? -4.612 -5.010 -6.828 1.00 79.12 83 VAL A C 1
ATOM 643 O O . VAL A 1 83 ? -3.531 -5.599 -6.812 1.00 79.12 83 VAL A O 1
ATOM 646 N N . PRO A 1 84 ? -4.707 -3.747 -7.270 1.00 81.81 84 PRO A N 1
ATOM 647 C CA . PRO A 1 84 ? -3.645 -3.119 -8.053 1.00 81.81 84 PRO A CA 1
ATOM 648 C C . PRO A 1 84 ? -2.428 -2.670 -7.227 1.00 81.81 84 PRO A C 1
ATOM 650 O O . PRO A 1 84 ? -1.379 -2.409 -7.801 1.00 81.81 84 PRO A O 1
ATOM 653 N N . LEU A 1 85 ? -2.522 -2.568 -5.894 1.00 91.38 85 LEU A N 1
ATOM 654 C CA . LEU A 1 85 ? -1.425 -2.114 -5.022 1.00 91.38 85 LEU A CA 1
ATOM 655 C C . LEU A 1 85 ? -1.069 -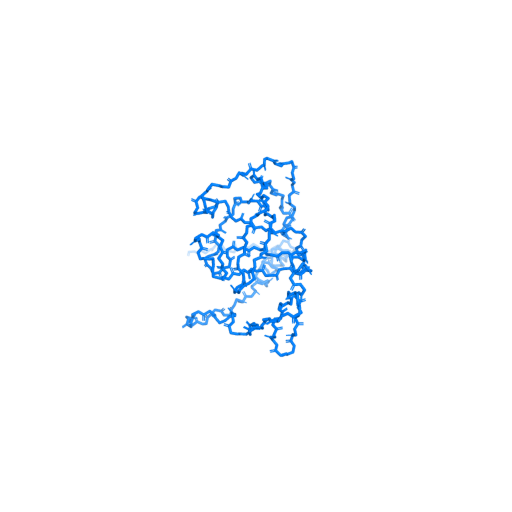3.153 -3.967 1.00 91.38 85 LEU A C 1
ATOM 657 O O . LEU A 1 85 ? -1.958 -3.814 -3.432 1.00 91.38 85 LEU A O 1
ATOM 661 N N . ILE A 1 86 ? 0.209 -3.203 -3.587 1.00 92.56 86 ILE A N 1
ATOM 662 C CA . ILE A 1 86 ? 0.665 -3.946 -2.407 1.00 92.56 86 ILE A CA 1
ATOM 663 C C . ILE A 1 86 ? 1.070 -2.935 -1.340 1.00 92.56 86 ILE A C 1
ATOM 665 O O . ILE A 1 86 ? 1.910 -2.067 -1.579 1.00 92.56 86 ILE A O 1
ATOM 669 N N . LEU A 1 87 ? 0.457 -3.055 -0.169 1.00 95.00 87 LEU A N 1
ATOM 670 C CA . LEU A 1 87 ? 0.732 -2.253 1.010 1.00 95.00 87 LEU A CA 1
ATOM 671 C C . LEU A 1 87 ? 1.448 -3.110 2.049 1.00 95.00 87 LEU A C 1
ATOM 673 O O . LEU A 1 87 ? 1.040 -4.231 2.361 1.00 95.00 87 LEU A O 1
ATOM 677 N N . ASP A 1 88 ? 2.530 -2.566 2.575 1.00 94.94 88 ASP A N 1
ATOM 678 C CA . ASP A 1 88 ? 3.512 -3.296 3.348 1.00 94.94 88 ASP A CA 1
ATOM 679 C C . ASP A 1 88 ? 3.258 -3.223 4.853 1.00 94.94 88 ASP A C 1
ATOM 681 O O . ASP A 1 88 ? 2.339 -2.576 5.372 1.00 94.94 88 ASP A O 1
ATOM 685 N N . ARG A 1 89 ? 4.136 -3.895 5.594 1.00 95.00 89 ARG A N 1
ATOM 686 C CA . ARG A 1 89 ? 4.114 -3.881 7.055 1.00 95.00 89 ARG A CA 1
ATOM 687 C C . ARG A 1 89 ? 4.326 -2.485 7.641 1.00 95.00 89 ARG A C 1
ATOM 689 O O . ARG A 1 89 ? 3.834 -2.218 8.737 1.00 95.00 89 ARG A O 1
ATOM 696 N N . SER A 1 90 ? 5.082 -1.621 6.970 1.00 92.69 90 SER A N 1
ATOM 697 C CA . SER A 1 90 ? 5.375 -0.263 7.435 1.00 92.69 90 SER A CA 1
ATOM 698 C C . SER A 1 90 ? 4.123 0.607 7.378 1.00 92.69 90 SER A C 1
ATOM 700 O O . SER A 1 90 ? 3.770 1.217 8.389 1.00 92.69 90 SER A O 1
ATOM 702 N N . PHE A 1 91 ? 3.381 0.567 6.267 1.00 94.06 91 PHE A N 1
ATOM 703 C CA . PHE A 1 91 ? 2.053 1.169 6.164 1.00 94.06 91 PHE A CA 1
ATOM 704 C C . PHE A 1 91 ? 1.124 0.640 7.260 1.00 94.06 91 PHE A C 1
ATOM 706 O O . PHE A 1 91 ? 0.516 1.425 7.990 1.00 94.06 91 PHE A O 1
ATOM 713 N N . MET A 1 92 ? 1.061 -0.684 7.438 1.00 94.56 92 MET A N 1
ATOM 714 C CA . MET A 1 92 ? 0.208 -1.297 8.460 1.00 94.56 92 MET A CA 1
ATOM 715 C C . MET A 1 92 ? 0.545 -0.819 9.876 1.00 94.56 92 MET A C 1
ATOM 717 O O . MET A 1 92 ? -0.362 -0.571 10.671 1.00 94.56 92 MET A O 1
ATOM 721 N N . LYS A 1 93 ? 1.832 -0.638 10.196 1.00 93.75 93 LYS A N 1
ATOM 722 C CA . LYS A 1 93 ? 2.264 -0.058 11.477 1.00 93.75 93 LYS A CA 1
ATOM 723 C C . LYS A 1 93 ? 1.795 1.387 11.628 1.00 93.75 93 LYS A C 1
ATOM 725 O O . LYS A 1 93 ? 1.257 1.732 12.679 1.00 93.75 93 LYS A O 1
ATOM 730 N N . THR A 1 94 ? 1.954 2.211 10.593 1.00 92.62 94 THR A N 1
ATOM 731 C CA . THR A 1 94 ? 1.520 3.619 10.593 1.00 92.62 94 THR A CA 1
ATOM 732 C C . THR A 1 94 ? 0.010 3.744 10.786 1.00 92.62 94 THR A C 1
ATOM 734 O O . THR A 1 94 ? -0.451 4.523 11.619 1.00 92.62 94 THR A O 1
ATOM 737 N N . ALA A 1 95 ? -0.762 2.919 10.081 1.00 93.94 95 ALA A N 1
ATOM 738 C CA . ALA A 1 95 ? -2.216 2.843 10.188 1.00 93.94 95 ALA A CA 1
ATOM 739 C C . ALA A 1 95 ? -2.705 2.087 11.444 1.00 93.94 95 ALA A C 1
ATOM 741 O O . ALA A 1 95 ? -3.912 1.984 11.672 1.00 93.94 95 ALA A O 1
ATOM 742 N N . LYS A 1 96 ? -1.784 1.560 12.268 1.00 95.00 96 LYS A N 1
ATOM 743 C CA . LYS A 1 96 ? -2.066 0.731 13.453 1.00 95.00 96 LYS A CA 1
ATOM 744 C C . LYS A 1 96 ? -3.073 -0.379 13.147 1.00 95.00 96 LYS A C 1
ATOM 746 O O . LYS A 1 96 ? -4.057 -0.554 13.866 1.00 95.00 96 LYS A O 1
ATOM 751 N N . VAL A 1 97 ? -2.826 -1.090 12.050 1.00 95.69 97 VAL A N 1
ATOM 752 C CA . VAL A 1 97 ? -3.691 -2.170 11.582 1.00 95.69 97 VAL A CA 1
ATOM 753 C C . VAL A 1 97 ? -3.734 -3.288 12.623 1.00 95.69 97 VAL A C 1
ATOM 755 O O . VAL A 1 97 ? -2.694 -3.775 13.065 1.00 95.69 97 VAL A O 1
ATOM 758 N N . MET A 1 98 ? -4.942 -3.716 12.984 1.00 95.56 98 MET A N 1
ATOM 759 C CA . MET A 1 98 ? -5.201 -4.928 13.759 1.00 95.56 98 MET A CA 1
ATOM 760 C C . MET A 1 98 ? -6.004 -5.895 12.897 1.00 95.56 98 MET A C 1
ATOM 762 O O . MET A 1 98 ? -7.027 -5.510 12.331 1.00 95.56 98 MET A O 1
ATOM 766 N N . ILE A 1 99 ? -5.540 -7.137 12.807 1.00 95.12 99 ILE A N 1
ATOM 767 C CA . ILE A 1 99 ? -6.200 -8.193 12.041 1.00 95.12 99 ILE A CA 1
ATOM 768 C C . ILE A 1 99 ? -6.711 -9.224 13.038 1.00 95.12 99 ILE A C 1
ATOM 770 O O . ILE A 1 99 ? -5.920 -9.930 13.662 1.00 95.12 99 ILE A O 1
ATOM 774 N N . ASP A 1 100 ? -8.028 -9.281 13.185 1.00 95.75 100 ASP A N 1
ATOM 775 C CA . ASP A 1 100 ? -8.714 -10.380 13.841 1.00 95.75 100 ASP A CA 1
ATOM 776 C C . ASP A 1 100 ? -8.994 -11.455 12.792 1.00 95.75 100 ASP A C 1
ATOM 778 O O . ASP A 1 100 ? -9.785 -11.256 11.868 1.00 95.75 100 ASP A O 1
ATOM 782 N N . VAL A 1 101 ? -8.268 -12.563 12.887 1.00 94.06 101 VAL A N 1
ATOM 783 C CA . VAL A 1 101 ? -8.356 -13.649 11.908 1.00 94.06 101 VAL A CA 1
ATOM 784 C C . VAL A 1 101 ? -9.596 -14.505 12.146 1.00 94.06 101 VAL A C 1
ATOM 786 O O . VAL A 1 101 ? -10.167 -14.998 11.177 1.00 94.06 101 VAL A O 1
ATOM 789 N N . ASP A 1 102 ? -10.010 -14.661 13.403 1.00 94.81 102 ASP A N 1
ATOM 790 C CA . ASP A 1 102 ? -11.154 -15.497 13.771 1.00 94.81 102 ASP A CA 1
ATOM 791 C C . ASP A 1 102 ? -12.453 -14.839 13.293 1.00 94.81 102 ASP A C 1
ATOM 793 O O . ASP A 1 102 ? -13.222 -15.428 12.532 1.00 94.81 102 ASP A O 1
ATOM 797 N N . ASP A 1 103 ? -12.611 -13.550 13.604 1.00 95.12 103 ASP A N 1
ATOM 798 C CA . ASP A 1 103 ? -13.767 -12.754 13.180 1.00 95.12 103 ASP A CA 1
ATOM 799 C C . ASP A 1 103 ? -13.642 -12.215 11.740 1.00 95.12 103 ASP A C 1
ATOM 801 O O . ASP A 1 103 ? -14.576 -11.609 11.205 1.00 95.12 103 ASP A O 1
ATOM 805 N N . GLY A 1 104 ? -12.483 -12.394 11.096 1.00 93.81 104 GLY A N 1
ATOM 806 C CA . GLY A 1 104 ? -12.193 -11.862 9.763 1.00 93.81 104 GLY A CA 1
ATOM 807 C C . GLY A 1 104 ? -12.294 -10.340 9.690 1.00 93.81 104 GLY A C 1
ATOM 808 O O . GLY A 1 104 ? -12.797 -9.792 8.703 1.00 93.81 104 GLY A O 1
ATOM 809 N N . LYS A 1 105 ? -11.844 -9.642 10.738 1.00 96.00 105 LYS A N 1
ATOM 810 C CA . LYS A 1 105 ? -11.961 -8.190 10.864 1.00 96.00 105 LYS A CA 1
ATOM 811 C C . LYS A 1 105 ? -10.617 -7.500 10.734 1.00 96.00 105 LYS A C 1
ATOM 813 O O . LYS A 1 105 ? -9.667 -7.809 11.445 1.00 96.00 105 LYS A O 1
ATOM 818 N N . LEU A 1 106 ? -10.566 -6.482 9.887 1.00 95.62 106 LEU A N 1
ATOM 819 C CA . LEU A 1 106 ? -9.418 -5.595 9.779 1.00 95.62 106 LEU A CA 1
ATOM 820 C C . LEU A 1 106 ? -9.766 -4.230 10.356 1.00 95.62 106 LEU A C 1
ATOM 822 O O . LEU A 1 106 ? -10.691 -3.579 9.887 1.00 95.62 106 LEU A O 1
ATOM 826 N N . THR A 1 107 ? -9.023 -3.790 11.366 1.00 96.19 107 THR A N 1
ATOM 827 C CA . THR A 1 107 ? -9.229 -2.497 12.026 1.00 96.19 107 THR A CA 1
ATOM 828 C C . THR A 1 107 ? -8.054 -1.574 11.745 1.00 96.19 107 THR A C 1
ATOM 830 O O . THR A 1 107 ? -6.912 -1.981 11.918 1.00 96.19 107 THR A O 1
ATOM 833 N N . ILE A 1 108 ? -8.324 -0.333 11.356 1.00 95.88 108 ILE A N 1
ATOM 834 C CA . ILE A 1 108 ? -7.347 0.757 11.240 1.00 95.88 108 ILE A CA 1
ATOM 835 C C . ILE A 1 108 ? -7.616 1.747 12.371 1.00 95.88 108 ILE A C 1
ATOM 837 O O . ILE A 1 108 ? -8.778 2.082 12.611 1.00 95.88 108 ILE A O 1
ATOM 841 N N . ARG A 1 109 ? -6.569 2.235 13.050 1.00 95.06 109 ARG A N 1
ATOM 842 C CA . ARG A 1 109 ? -6.704 3.205 14.149 1.00 95.06 109 ARG A CA 1
ATOM 843 C C . ARG A 1 109 ? -5.819 4.431 13.935 1.00 95.06 109 ARG A C 1
ATOM 845 O O . ARG A 1 109 ? -4.593 4.344 13.980 1.00 95.06 109 ARG A O 1
ATOM 852 N N . VAL A 1 110 ? -6.437 5.605 13.835 1.00 93.25 110 VAL A N 1
ATOM 853 C CA . VAL A 1 110 ? -5.747 6.891 13.647 1.00 93.25 110 VAL A CA 1
ATOM 854 C C . VAL A 1 110 ? -6.246 7.886 14.689 1.00 93.25 110 VAL A C 1
ATOM 856 O O . VAL A 1 110 ? -7.437 8.134 14.796 1.00 93.25 110 VAL A O 1
ATOM 859 N N . GLN A 1 111 ? -5.331 8.439 15.493 1.00 90.62 111 GLN A N 1
ATOM 860 C CA . GLN A 1 111 ? -5.632 9.444 16.532 1.00 90.62 111 GLN A CA 1
ATOM 861 C C . GLN A 1 111 ? -6.790 9.078 17.491 1.00 90.62 111 GLN A C 1
ATOM 863 O O . GLN A 1 111 ? -7.493 9.945 17.992 1.00 90.62 111 GLN A O 1
ATOM 868 N N . GLY A 1 112 ? -6.974 7.785 17.776 1.00 89.75 112 GLY A N 1
ATOM 869 C CA . GLY A 1 112 ? -8.039 7.293 18.660 1.00 89.75 112 GLY A CA 1
ATOM 870 C C . GLY A 1 112 ? -9.360 6.995 17.948 1.00 89.75 112 GLY A C 1
ATOM 871 O O . GLY A 1 112 ? -10.215 6.339 18.532 1.00 89.75 112 GLY A O 1
ATOM 872 N N . GLU A 1 113 ? -9.502 7.388 16.683 1.00 94.44 113 GLU A N 1
ATOM 873 C CA . GLU A 1 113 ? -10.598 6.943 15.833 1.00 94.44 113 GLU A CA 1
ATOM 874 C C . GLU A 1 113 ? -10.279 5.587 15.204 1.00 94.44 113 GLU A C 1
ATOM 876 O O . GLU A 1 113 ? -9.138 5.313 14.825 1.00 94.44 113 GLU A O 1
ATOM 881 N N . GLU A 1 114 ? -11.305 4.753 15.058 1.00 94.12 114 GLU A N 1
ATOM 882 C CA . GLU A 1 114 ? -11.197 3.441 14.433 1.00 94.12 114 GLU A CA 1
ATOM 883 C C . GLU A 1 114 ? -12.086 3.324 13.205 1.00 94.12 114 GLU A C 1
ATOM 885 O O . GLU A 1 114 ? -13.164 3.917 13.120 1.00 94.12 114 GLU A O 1
ATOM 890 N N . MET A 1 115 ? -11.631 2.496 12.276 1.00 93.31 115 MET A N 1
ATOM 891 C CA . MET A 1 115 ? -12.415 2.003 11.162 1.00 93.31 115 MET A CA 1
ATOM 892 C C . MET A 1 115 ? -12.236 0.494 11.060 1.00 93.31 115 MET A C 1
ATOM 894 O O . MET A 1 115 ? -11.128 -0.001 11.245 1.00 93.31 115 MET A O 1
ATOM 898 N N . GLN A 1 116 ? -13.310 -0.227 10.746 1.00 94.81 116 GLN A N 1
ATOM 899 C CA . GLN A 1 116 ? -13.300 -1.679 10.610 1.00 94.81 116 GLN A CA 1
ATOM 900 C C . GLN A 1 116 ? -13.785 -2.107 9.226 1.00 94.81 116 GLN A C 1
ATOM 902 O O . GLN A 1 116 ? -14.742 -1.552 8.692 1.00 94.81 116 GLN A O 1
ATOM 907 N N . PHE A 1 117 ? -13.137 -3.129 8.680 1.00 92.38 117 PHE A N 1
ATOM 908 C CA . PHE A 1 117 ? -13.482 -3.787 7.431 1.00 92.38 117 PHE A CA 1
ATOM 909 C C . PHE A 1 117 ? -13.725 -5.270 7.687 1.00 92.38 117 PHE A C 1
ATOM 911 O O . PHE A 1 117 ? -12.980 -5.906 8.436 1.00 92.38 117 PHE A O 1
ATOM 918 N N . ASN A 1 118 ? -14.730 -5.830 7.020 1.00 92.94 118 ASN A N 1
ATOM 919 C CA . ASN A 1 118 ? -14.928 -7.271 6.963 1.00 92.94 118 ASN A CA 1
ATOM 920 C C . ASN A 1 118 ? -14.099 -7.848 5.805 1.00 92.94 118 ASN A C 1
ATOM 922 O O . ASN A 1 118 ? -14.368 -7.579 4.630 1.00 92.94 118 ASN A O 1
ATOM 926 N N . VAL A 1 119 ? -13.083 -8.642 6.134 1.00 89.62 119 VAL A N 1
ATOM 927 C CA . VAL A 1 119 ? -12.156 -9.221 5.154 1.00 89.62 119 VAL A CA 1
ATOM 928 C C . VAL A 1 119 ? -12.853 -10.294 4.315 1.00 89.62 119 VAL A C 1
ATOM 930 O O . VAL A 1 119 ? -12.618 -10.381 3.111 1.00 89.62 119 VAL A O 1
ATOM 933 N N . PHE A 1 120 ? -13.779 -11.060 4.898 1.00 86.56 120 PHE A N 1
ATOM 934 C CA . PHE A 1 120 ? -14.547 -12.067 4.161 1.00 86.56 120 PHE A CA 1
ATOM 935 C C . PHE A 1 120 ? -15.479 -11.452 3.117 1.00 86.56 120 PHE A C 1
ATOM 937 O O . PHE A 1 120 ? -15.751 -12.078 2.096 1.00 86.56 120 PHE A O 1
ATOM 944 N N . GLU A 1 121 ? -15.969 -10.233 3.337 1.00 84.81 121 GLU A N 1
ATOM 945 C CA . GLU A 1 121 ? -16.731 -9.496 2.326 1.00 84.81 121 GLU A CA 1
ATOM 946 C C . GLU A 1 121 ? -15.833 -8.916 1.237 1.00 84.81 121 GLU A C 1
ATOM 948 O O . GLU A 1 121 ? -16.178 -9.009 0.060 1.00 84.81 121 GLU A O 1
ATOM 953 N N . ALA A 1 122 ? -14.664 -8.389 1.605 1.00 77.44 122 ALA A N 1
ATOM 954 C CA . ALA A 1 122 ? -13.695 -7.846 0.653 1.00 77.44 122 ALA A CA 1
ATOM 955 C C . ALA A 1 122 ? -13.140 -8.910 -0.319 1.00 77.44 122 ALA A C 1
ATOM 957 O O . ALA A 1 122 ? -12.834 -8.595 -1.472 1.00 77.44 122 ALA A O 1
ATOM 958 N N . MET A 1 123 ? -13.063 -10.166 0.137 1.00 72.50 123 MET A N 1
ATOM 959 C CA . MET A 1 123 ? -12.602 -11.338 -0.621 1.00 72.50 123 MET A CA 1
ATOM 960 C C . MET A 1 123 ? -13.687 -11.968 -1.514 1.00 72.50 123 MET A C 1
ATOM 962 O O . MET A 1 123 ? -13.403 -12.916 -2.246 1.00 72.50 123 MET A O 1
ATOM 966 N N . LYS A 1 124 ? -14.941 -11.488 -1.481 1.00 70.25 124 LYS A N 1
ATOM 967 C CA . LYS A 1 124 ? -15.984 -11.990 -2.389 1.00 70.25 124 LYS A CA 1
ATOM 968 C C . LYS A 1 124 ? -15.688 -11.510 -3.810 1.00 70.25 124 LYS A C 1
ATOM 970 O O . LYS A 1 124 ? -15.956 -10.361 -4.152 1.00 70.25 124 LYS A O 1
ATOM 975 N N . HIS A 1 125 ? -15.165 -12.403 -4.644 1.00 58.38 125 HIS A N 1
ATOM 976 C CA . HIS A 1 125 ? -15.144 -12.203 -6.091 1.00 58.38 125 HIS A CA 1
ATOM 977 C C . HIS A 1 125 ? -16.583 -12.150 -6.638 1.00 58.38 125 HIS A C 1
ATOM 979 O O . HIS A 1 125 ? -17.489 -12.750 -6.035 1.00 58.38 125 HIS A O 1
ATOM 985 N N . PRO A 1 126 ? -16.832 -11.457 -7.769 1.00 52.69 126 PRO A N 1
ATOM 986 C CA . PRO A 1 126 ? -18.082 -11.623 -8.500 1.00 52.69 126 PRO A CA 1
ATOM 987 C C . PRO A 1 126 ? -18.328 -13.123 -8.682 1.00 52.69 126 PRO A C 1
ATOM 989 O O . PRO A 1 126 ? -17.400 -13.869 -8.985 1.00 52.69 126 PRO A O 1
ATOM 992 N N . LYS A 1 127 ? -19.553 -13.582 -8.407 1.00 48.03 127 LYS A N 1
ATOM 993 C CA . LYS A 1 127 ? -19.927 -15.001 -8.447 1.00 48.03 127 LYS A CA 1
ATOM 994 C C . LYS A 1 127 ? -19.920 -15.533 -9.884 1.00 48.03 127 LYS A C 1
ATOM 996 O O . LYS A 1 127 ? -20.983 -15.876 -10.398 1.00 48.03 127 LYS A O 1
ATOM 1001 N N . ASP A 1 128 ? -18.751 -15.654 -10.496 1.00 51.53 128 ASP A N 1
ATOM 1002 C CA . ASP A 1 128 ? -18.546 -16.580 -11.592 1.00 51.53 128 ASP A CA 1
ATOM 1003 C C . ASP A 1 128 ? -17.940 -17.874 -11.068 1.00 51.53 128 ASP A C 1
ATOM 1005 O O . ASP A 1 128 ? -17.131 -17.943 -10.145 1.00 51.53 128 ASP A O 1
ATOM 1009 N N . LYS A 1 129 ? -18.557 -18.943 -11.543 1.00 50.91 129 LYS A N 1
ATOM 1010 C CA . LYS A 1 129 ? -18.624 -20.243 -10.904 1.00 50.91 129 LYS A CA 1
ATOM 1011 C C . LYS A 1 129 ? -17.274 -20.956 -10.962 1.00 50.91 129 LYS A C 1
ATOM 1013 O O . LYS A 1 129 ? -16.730 -21.139 -12.036 1.00 50.91 129 LYS A O 1
ATOM 1018 N N . ARG A 1 130 ? -16.903 -21.555 -9.827 1.00 49.22 130 ARG A N 1
ATOM 1019 C CA . ARG A 1 130 ? -16.131 -22.808 -9.740 1.00 49.22 130 ARG A CA 1
ATOM 1020 C C . ARG A 1 130 ? -14.806 -22.832 -10.512 1.00 49.22 130 ARG A C 1
ATOM 1022 O O . ARG A 1 130 ? -14.650 -23.637 -11.420 1.00 49.22 130 ARG A O 1
ATOM 1029 N N . GLU A 1 131 ? -13.806 -22.126 -10.017 1.00 48.50 131 GLU A N 1
ATOM 1030 C CA . GLU A 1 131 ? -12.430 -22.588 -10.193 1.00 48.50 131 GLU A CA 1
ATOM 1031 C C . GLU A 1 131 ? -11.788 -22.694 -8.816 1.00 48.50 131 GLU A C 1
ATOM 1033 O O . GLU A 1 131 ? -11.169 -21.780 -8.286 1.00 48.50 131 GLU A O 1
AT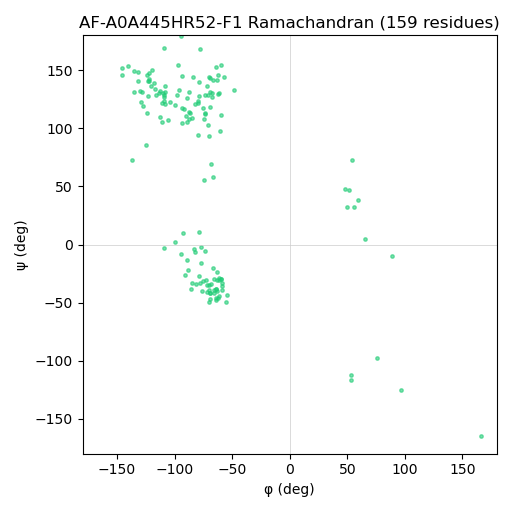OM 1038 N N . CYS A 1 132 ? -11.995 -23.850 -8.181 1.00 49.09 132 CYS A N 1
ATOM 1039 C CA . CYS A 1 132 ? -11.018 -24.309 -7.211 1.00 49.09 132 CYS A CA 1
ATOM 1040 C C . CYS A 1 132 ? -9.708 -24.439 -7.988 1.00 49.09 132 CYS A C 1
ATOM 1042 O O . CYS A 1 132 ? -9.618 -25.307 -8.857 1.00 49.09 132 CYS A O 1
ATOM 1044 N N . PHE A 1 133 ? -8.723 -23.582 -7.715 1.00 51.12 133 PHE A N 1
ATOM 1045 C CA . PHE A 1 133 ? -7.381 -23.751 -8.260 1.00 51.12 133 PHE A CA 1
ATOM 1046 C C . PHE A 1 133 ? -6.847 -25.097 -7.769 1.00 51.12 133 PHE A C 1
ATOM 1048 O O . PHE A 1 133 ? -6.408 -25.245 -6.627 1.00 51.12 133 PHE A O 1
ATOM 1055 N N . ARG A 1 134 ? -6.964 -26.123 -8.615 1.00 50.72 134 ARG A N 1
ATOM 1056 C CA . ARG A 1 134 ? -6.363 -27.422 -8.358 1.00 50.72 134 ARG A CA 1
ATOM 1057 C C . ARG A 1 134 ? -4.871 -27.237 -8.578 1.00 50.72 134 ARG A C 1
ATOM 1059 O O . ARG A 1 134 ? -4.425 -26.978 -9.690 1.00 50.72 134 ARG A O 1
ATOM 1066 N N . VAL A 1 135 ? -4.106 -27.326 -7.500 1.00 51.41 135 VAL A N 1
ATOM 1067 C CA . VAL A 1 135 ? -2.648 -27.341 -7.565 1.00 51.41 135 VAL A CA 1
ATOM 1068 C C . VAL A 1 135 ? -2.243 -28.682 -8.185 1.00 51.41 135 VAL A C 1
ATOM 1070 O O . VAL A 1 135 ? -2.145 -29.696 -7.496 1.00 51.41 135 VAL A O 1
ATOM 1073 N N . ASP A 1 136 ? -2.057 -28.709 -9.505 1.00 54.19 136 ASP A N 1
ATOM 1074 C CA . ASP A 1 136 ? -1.581 -29.876 -10.255 1.00 54.19 136 ASP A CA 1
ATOM 1075 C C . ASP A 1 136 ? -0.070 -30.096 -10.042 1.00 54.19 136 ASP A C 1
ATOM 1077 O O . ASP A 1 136 ? 0.708 -30.195 -10.983 1.00 54.19 136 ASP A O 1
ATOM 1081 N N . VAL A 1 137 ? 0.371 -30.215 -8.786 1.00 56.06 137 VAL A N 1
ATOM 1082 C CA . VAL A 1 137 ? 1.777 -30.524 -8.437 1.00 56.06 137 VAL A CA 1
ATOM 1083 C C . VAL A 1 137 ? 2.136 -31.991 -8.719 1.00 56.06 137 VAL A C 1
ATOM 1085 O O . VAL A 1 137 ? 3.292 -32.3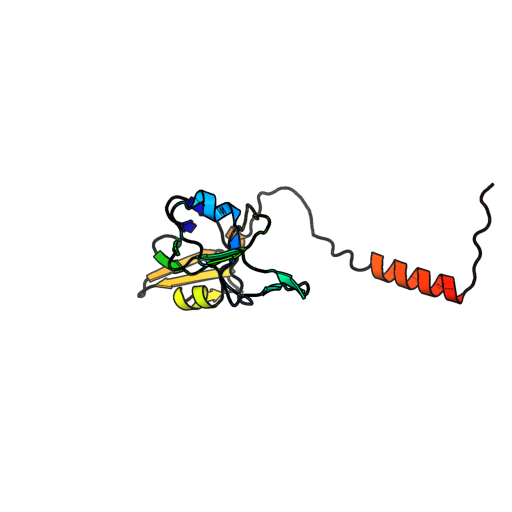90 -8.635 1.00 56.06 137 VAL A O 1
ATOM 1088 N N . LEU A 1 138 ? 1.170 -32.822 -9.115 1.00 56.06 138 LEU A N 1
ATOM 1089 C CA . LEU A 1 138 ? 1.406 -34.251 -9.322 1.00 56.06 138 LEU A CA 1
ATOM 1090 C C . LEU A 1 138 ? 1.827 -34.613 -10.750 1.00 56.06 138 LEU A C 1
ATOM 1092 O O . LEU A 1 138 ? 2.519 -35.613 -10.925 1.00 56.06 138 LEU A O 1
ATOM 1096 N N . ASN A 1 139 ? 1.465 -33.834 -11.773 1.00 54.44 139 ASN A N 1
ATOM 1097 C CA . ASN A 1 139 ? 1.712 -34.259 -13.156 1.00 54.44 139 ASN A CA 1
ATOM 1098 C C . ASN A 1 139 ? 3.195 -34.199 -13.539 1.00 54.44 139 ASN A C 1
ATOM 1100 O O . ASN A 1 139 ? 3.686 -35.139 -14.161 1.00 54.44 139 ASN A O 1
ATOM 1104 N N . GLU A 1 140 ? 3.914 -33.155 -13.116 1.00 55.16 140 GLU A N 1
ATOM 1105 C CA . GLU A 1 140 ? 5.337 -32.982 -13.438 1.00 55.16 140 GLU A CA 1
ATOM 1106 C C . GLU A 1 140 ? 6.207 -34.032 -12.715 1.00 55.16 140 GLU A C 1
ATOM 1108 O O . GLU A 1 140 ? 7.033 -34.707 -13.335 1.00 55.16 140 GLU A O 1
ATOM 1113 N N . VAL A 1 141 ? 5.901 -34.303 -11.437 1.00 58.84 141 VAL A N 1
ATOM 1114 C CA . VAL A 1 141 ? 6.569 -35.344 -10.632 1.00 58.84 141 VAL A CA 1
ATOM 1115 C C . VAL A 1 141 ? 6.315 -36.748 -11.193 1.00 58.84 141 VAL A C 1
ATOM 1117 O O . VAL A 1 141 ? 7.224 -37.584 -11.221 1.00 58.84 141 VAL A O 1
ATOM 1120 N N . ILE A 1 142 ? 5.097 -37.026 -11.679 1.00 58.81 142 ILE A N 1
ATOM 1121 C CA . ILE A 1 142 ? 4.765 -38.317 -12.300 1.00 58.81 142 ILE A CA 1
ATOM 1122 C C . ILE A 1 142 ? 5.465 -38.467 -13.656 1.00 58.81 142 ILE A C 1
ATOM 1124 O O . ILE A 1 142 ? 5.935 -39.565 -13.961 1.00 58.81 142 ILE A O 1
ATOM 1128 N N . SER A 1 143 ? 5.571 -37.408 -14.470 1.00 60.91 143 SER A N 1
ATOM 1129 C CA . SER A 1 143 ? 6.307 -37.475 -15.740 1.00 60.91 143 SER A CA 1
ATOM 1130 C C . SER A 1 143 ? 7.803 -37.695 -15.539 1.00 60.91 143 SER A C 1
ATOM 1132 O O . SER A 1 143 ? 8.390 -38.505 -16.261 1.00 60.91 143 SER A O 1
ATOM 1134 N N . ASP A 1 144 ? 8.401 -37.062 -14.531 1.00 62.16 144 ASP A N 1
ATOM 1135 C CA . ASP A 1 144 ? 9.815 -37.253 -14.212 1.00 62.16 144 ASP A CA 1
ATOM 1136 C C . ASP A 1 144 ? 10.073 -38.652 -13.653 1.00 62.16 144 ASP A C 1
ATOM 1138 O O . ASP A 1 144 ? 10.986 -39.340 -14.111 1.00 62.16 144 ASP A O 1
ATOM 1142 N N . SER A 1 145 ? 9.196 -39.141 -12.772 1.00 64.75 145 SER A N 1
ATOM 1143 C CA . SER A 1 145 ? 9.278 -40.510 -12.243 1.00 64.75 145 SER A CA 1
ATOM 1144 C C . SER A 1 145 ? 9.106 -41.562 -13.344 1.00 64.75 145 SER A C 1
ATOM 1146 O O . SER A 1 145 ? 9.840 -42.549 -13.380 1.00 64.75 145 SER A O 1
ATOM 1148 N N . LYS A 1 146 ? 8.185 -41.345 -14.295 1.00 59.31 146 LYS A N 1
ATOM 1149 C CA . LYS A 1 146 ? 8.004 -42.236 -15.453 1.00 59.31 146 LYS A CA 1
ATOM 1150 C C . LYS A 1 146 ? 9.219 -42.232 -16.374 1.00 59.31 146 LYS A C 1
ATOM 1152 O O . LYS A 1 146 ? 9.629 -43.304 -16.801 1.00 59.31 146 LYS A O 1
ATOM 1157 N N . ARG A 1 147 ? 9.823 -41.069 -16.650 1.00 64.69 147 ARG A N 1
ATOM 1158 C CA . ARG A 1 147 ? 11.046 -40.964 -17.469 1.00 64.69 147 ARG A CA 1
ATOM 1159 C C . ARG A 1 147 ? 12.242 -41.650 -16.815 1.00 64.69 147 ARG A C 1
ATOM 1161 O O . ARG A 1 147 ? 13.025 -42.277 -17.526 1.00 64.69 147 ARG A O 1
ATOM 1168 N N . PHE A 1 148 ? 12.368 -41.554 -15.492 1.00 62.19 148 PHE A N 1
ATOM 1169 C CA . PHE A 1 148 ? 13.395 -42.270 -14.735 1.00 62.19 148 PHE A CA 1
ATOM 1170 C C . PHE A 1 148 ? 13.206 -43.783 -14.823 1.00 62.19 148 PHE A C 1
ATOM 1172 O O . PHE A 1 148 ? 14.143 -44.490 -15.176 1.00 62.19 148 PHE A O 1
ATOM 1179 N N . ILE A 1 149 ? 11.981 -44.271 -14.613 1.00 63.94 149 ILE A N 1
ATOM 1180 C CA . ILE A 1 149 ? 11.682 -45.700 -14.740 1.00 63.94 149 ILE A CA 1
ATOM 1181 C C . ILE A 1 149 ? 11.938 -46.165 -16.184 1.00 63.94 149 ILE A C 1
ATOM 1183 O O . ILE A 1 149 ? 12.651 -47.138 -16.382 1.00 63.94 149 ILE A O 1
ATOM 1187 N N . GLN A 1 150 ? 11.480 -45.439 -17.210 1.00 57.56 150 GLN A N 1
ATOM 1188 C CA . GLN A 1 150 ? 11.675 -45.827 -18.616 1.00 57.56 150 GLN A CA 1
ATOM 1189 C C . GLN A 1 150 ? 13.156 -45.964 -19.019 1.00 57.56 150 GLN A C 1
ATOM 1191 O O . GLN A 1 150 ? 13.480 -46.803 -19.859 1.00 57.56 150 GLN A O 1
ATOM 1196 N N . ARG A 1 151 ? 14.047 -45.151 -18.429 1.00 58.06 151 ARG A N 1
ATOM 1197 C CA . ARG A 1 151 ? 15.500 -45.214 -18.663 1.00 58.06 151 ARG A CA 1
ATOM 1198 C C . ARG A 1 151 ? 16.169 -46.393 -17.955 1.00 58.06 151 ARG A C 1
ATOM 1200 O O . ARG A 1 151 ? 17.132 -46.922 -18.493 1.00 58.06 151 ARG A O 1
ATOM 1207 N N . GLU A 1 152 ? 15.647 -46.816 -16.806 1.00 57.50 152 GLU A N 1
ATOM 1208 C CA . GLU A 1 152 ? 16.184 -47.940 -16.025 1.00 57.50 152 GLU A CA 1
ATOM 1209 C C . GLU A 1 152 ? 15.722 -49.313 -16.551 1.00 57.50 152 GLU A C 1
ATOM 1211 O O . GLU A 1 152 ? 16.489 -50.269 -16.502 1.00 57.50 152 GLU A O 1
ATOM 1216 N N . ILE A 1 153 ? 14.495 -49.433 -17.089 1.00 58.84 153 ILE A N 1
ATOM 1217 C CA . ILE A 1 153 ? 13.940 -50.725 -17.564 1.00 58.84 153 ILE A CA 1
ATOM 1218 C C . ILE A 1 153 ? 14.013 -50.976 -19.080 1.00 58.84 153 ILE A C 1
ATOM 1220 O O . ILE A 1 153 ? 13.556 -52.024 -19.524 1.00 58.84 153 ILE A O 1
ATOM 1224 N N . GLY A 1 154 ? 14.598 -50.078 -19.883 1.00 54.69 154 GLY A N 1
ATOM 1225 C CA . GLY A 1 154 ? 14.951 -50.367 -21.285 1.00 54.69 154 GLY A CA 1
ATOM 1226 C C . GLY A 1 154 ? 13.818 -50.953 -22.144 1.00 54.69 154 GLY A C 1
ATOM 1227 O O . GLY A 1 154 ? 14.026 -51.945 -22.836 1.00 54.69 154 GLY A O 1
ATOM 1228 N N . VAL A 1 155 ? 12.612 -50.380 -22.090 1.00 58.03 155 VAL A N 1
ATOM 1229 C CA . VAL A 1 155 ? 11.479 -50.849 -22.907 1.00 58.03 155 VAL A CA 1
ATOM 1230 C C . VAL A 1 155 ? 11.412 -50.040 -24.204 1.00 58.03 155 VAL A C 1
ATOM 1232 O O . VAL A 1 155 ? 10.972 -48.889 -24.195 1.00 58.03 155 VAL A O 1
ATOM 1235 N N . GLU A 1 156 ? 11.840 -50.638 -25.319 1.00 49.78 156 GLU A N 1
ATOM 1236 C CA . GLU A 1 156 ? 11.614 -50.091 -26.663 1.00 49.78 156 GLU A CA 1
ATOM 1237 C C . GLU A 1 156 ? 10.116 -50.135 -27.025 1.00 49.78 156 GLU A C 1
ATOM 1239 O O . GLU A 1 156 ? 9.479 -51.185 -26.892 1.00 49.78 156 GLU A O 1
ATOM 1244 N N . PRO A 1 157 ? 9.519 -49.026 -27.500 1.00 48.47 157 PRO A N 1
ATOM 1245 C CA . PRO A 1 157 ? 8.160 -49.047 -28.024 1.00 48.47 157 PRO A CA 1
ATOM 1246 C C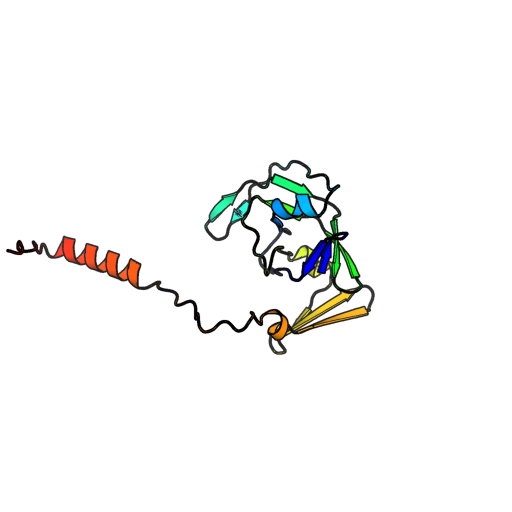 . PRO A 1 157 ? 8.121 -49.725 -29.403 1.00 48.47 157 PRO A C 1
ATOM 1248 O O . PRO A 1 157 ? 8.870 -49.359 -30.307 1.00 48.47 157 PRO A O 1
ATOM 1251 N N . GLN A 1 158 ? 7.220 -50.699 -29.577 1.00 41.25 158 GLN A N 1
ATOM 1252 C CA . GLN A 1 158 ? 6.976 -51.325 -30.879 1.00 41.25 158 GLN A CA 1
ATOM 1253 C C . GLN A 1 158 ? 6.346 -50.334 -31.874 1.00 41.25 158 GLN A C 1
ATOM 1255 O O . GLN A 1 158 ? 5.481 -49.547 -31.475 1.00 41.25 158 GLN A O 1
ATOM 1260 N N . PRO A 1 159 ? 6.732 -50.376 -33.165 1.00 41.34 159 PRO A N 1
ATOM 1261 C CA . PRO A 1 159 ? 6.150 -49.513 -34.180 1.00 41.34 159 PRO A CA 1
ATOM 1262 C C . PRO A 1 159 ? 4.684 -49.890 -34.419 1.00 41.34 159 PRO A C 1
ATOM 1264 O O . PRO A 1 159 ? 4.355 -51.047 -34.676 1.00 41.34 159 PRO A O 1
ATOM 1267 N N . GLN A 1 160 ? 3.807 -48.893 -34.318 1.00 52.59 160 GLN A N 1
ATOM 1268 C CA . GLN A 1 160 ? 2.413 -49.010 -34.732 1.00 52.59 160 GLN A CA 1
ATOM 1269 C C . GLN A 1 160 ? 2.357 -49.108 -36.260 1.00 52.59 160 GLN A C 1
ATOM 1271 O O . GLN A 1 160 ? 3.026 -48.343 -36.958 1.00 52.59 160 GLN A O 1
ATOM 1276 N N . GLN A 1 161 ? 1.605 -50.099 -36.734 1.00 45.53 161 GLN A N 1
ATOM 1277 C CA . GLN A 1 161 ? 1.401 -50.452 -38.136 1.00 45.53 161 GLN A CA 1
ATOM 1278 C C . GLN A 1 161 ? 0.332 -49.574 -38.791 1.00 45.53 161 GLN A C 1
ATOM 1280 O O . GLN A 1 161 ? -0.632 -49.208 -38.080 1.00 45.53 161 GLN A O 1
#

Mean predicted aligned error: 12.21 Å

Foldseek 3Di:
DDFQPRDLAAAAEDAPDPFKAAEPVVDVVNPPWDFADDPDWDQDPVRDIFHFPGKTWQGWDDDPPDTDGGIYGYHHDDADSLHRMYDYPVNCVVQVWDADPVQQKIWGDDPNDIDIDRNVVSPDDDPDDDDPPDPPPPPVVVVVVVVVVCVVPVDDDDDDD

Nearest PDB structures (foldseek):
  4z2z-assembly1_B  TM=7.526E-01  e=1.458E-05  Saccharomyces cerevisiae S288C
  5yq8-assembly2_D  TM=7.550E-01  e=4.650E-05  Leishmania major
  7d66-assembly2_I  TM=7.380E-01  e=2.235E-05  Toxoplasma gondii GT1
  4rgh-assembly1_A  TM=7.721E-01  e=6.707E-05  Homo sapiens
  1neg-assembly1_A  TM=2.839E-01  e=6.093E+00  Gallus gallus

InterPro domains:
  IPR021109 Aspartic peptidase domain superfamily [G3DSA:2.40.70.10] (1-120)

Solvent-accessible surface area (backbone atoms only — not comparable to full-atom values): 9707 Å² total; per-residue (Å²): 64,31,38,84,90,38,78,57,60,48,62,41,78,34,80,86,37,88,59,26,40,35,31,49,73,52,50,73,68,65,49,100,68,69,69,42,81,59,92,62,73,43,72,46,97,87,67,48,76,45,66,47,71,15,35,33,69,68,42,54,36,30,54,86,92,46,76,40,72,41,56,29,42,25,29,90,54,88,71,43,88,72,48,48,31,40,41,14,39,64,57,37,58,72,40,45,56,44,78,42,76,90,82,29,34,41,33,38,41,58,100,89,45,76,49,78,44,57,48,70,65,72,65,58,65,80,92,70,80,85,76,78,83,73,82,71,71,58,59,64,55,50,53,53,52,49,53,52,50,52,68,76,68,70,72,80,81,78,83,86,130

Secondary structure (DSSP, 8-state):
-EETTEE----EE-SS-SSEEEEHHHHHHH-S---B-----EE-TTS-EE--SEEEEEEEEEETTEEEEEEEEEE-----SS---EE-HHHHHHTT-EEETTTTEEEEEETTEEEEEEHHHHT-------------HHHHHHHHHHHHHHHHHT-PPPPP-

pLDDT: mean 82.77, std 16.41, range [41.25, 96.94]

Sequence (161 aa):
MTIGRLSVGKAFLDLGASINLMPLSMIKQIGEVEIKPTMMALQLANRTIKHPYGIVEDVLVKVDKFLFPIDFVVMDMDEDSEVPLILDRSFMKTAKVMIDVDDGKLTIRVQGEEMQFNVFEAMKHPKDKRECFRVDVLNEVISDSKRFIQREIGVEPQPQQ

Organism: Glycine soja (NCBI:txid3848)

Radius of gyration: 22.61 Å; Cα contacts (8 Å, |Δi|>4): 232; chains: 1; bounding box: 39×66×57 Å